Protein AF-A0A661YRQ2-F1 (afdb_monomer_lite)

Foldseek 3Di:
DVVVVVLVVVLVVLVVLLVVLVVLLVVLVVLLVVLCVQLVVCVVVVNNVSNVVSVVVSVVSVVVSVVSVVVSVVSVVVSVVSVVVVVVVVVVVVD

Radius of gyration: 21.27 Å; chains: 1; bounding box: 49×15×61 Å

Secondary structure (DSSP, 8-state):
-HHHHHHHHHHHHHHHHHHHHHHHHHHHHHHHHHHHHHHHHHHHTT-HHHHHHHHHHHHHHHHHHHHHHHHHHHHHHHHHHHHHHHHHHHHHH--

pLDDT: mean 86.78, std 11.4, range [56.53, 98.25]

Structure (mmCIF, N/CA/C/O backbone):
data_AF-A0A661YRQ2-F1
#
_entry.id   AF-A0A661YRQ2-F1
#
loop_
_atom_site.group_PDB
_atom_site.id
_atom_site.type_symbol
_atom_site.label_atom_id
_atom_site.label_alt_id
_atom_site.label_comp_id
_atom_site.label_asym_id
_atom_site.label_entity_id
_atom_site.label_seq_id
_atom_site.pdbx_PDB_ins_code
_atom_site.Cartn_x
_atom_site.Cartn_y
_atom_site.Cartn_z
_atom_site.occupancy
_atom_site.B_iso_or_equiv
_atom_site.auth_seq_id
_atom_site.auth_comp_id
_atom_site.auth_asym_id
_atom_site.auth_atom_id
_atom_site.pdbx_PDB_model_num
ATOM 1 N N . MET A 1 1 ? -13.724 -2.880 36.022 1.00 56.53 1 MET A N 1
ATOM 2 C CA . MET A 1 1 ? -12.481 -2.072 35.931 1.00 56.53 1 MET A CA 1
ATOM 3 C C . MET A 1 1 ? -11.377 -2.769 35.129 1.00 56.53 1 MET A C 1
ATOM 5 O O . MET A 1 1 ? -10.939 -2.200 34.143 1.00 56.53 1 MET A O 1
ATOM 9 N N . LYS A 1 2 ? -10.969 -4.007 35.463 1.00 64.00 2 LYS A N 1
ATOM 10 C CA . LYS A 1 2 ? -9.948 -4.750 34.687 1.00 64.00 2 LYS A CA 1
ATOM 11 C C . LYS A 1 2 ? -10.330 -5.014 33.217 1.00 64.00 2 LYS A C 1
ATOM 13 O O . LYS A 1 2 ? -9.461 -4.959 32.358 1.00 64.00 2 LYS A O 1
ATOM 18 N N . GLU A 1 3 ? -11.606 -5.272 32.925 1.00 65.06 3 GLU A N 1
ATOM 19 C CA . GLU A 1 3 ? -12.079 -5.539 31.553 1.00 65.06 3 GLU A CA 1
ATOM 20 C C . GLU A 1 3 ? -12.089 -4.288 30.666 1.00 65.06 3 GLU A C 1
ATOM 22 O O . GLU A 1 3 ? -11.601 -4.345 29.543 1.00 65.06 3 GLU A O 1
ATOM 27 N N . ALA A 1 4 ? -12.538 -3.147 31.199 1.00 60.00 4 ALA A N 1
ATOM 28 C CA . ALA A 1 4 ? -12.510 -1.863 30.495 1.00 60.00 4 ALA A CA 1
ATOM 29 C C . ALA A 1 4 ? -11.073 -1.431 30.141 1.00 60.00 4 ALA A C 1
ATOM 31 O O . ALA A 1 4 ? -10.801 -1.078 28.999 1.00 60.00 4 ALA A O 1
ATOM 32 N N . ILE A 1 5 ? -10.129 -1.575 31.082 1.00 62.91 5 ILE A N 1
ATOM 33 C CA . ILE A 1 5 ? -8.699 -1.298 30.844 1.00 62.91 5 ILE A CA 1
ATOM 34 C C . ILE A 1 5 ? -8.132 -2.215 29.746 1.00 62.91 5 ILE A C 1
ATOM 36 O O . ILE A 1 5 ? -7.323 -1.788 28.924 1.00 62.91 5 ILE A O 1
ATOM 40 N N . ARG A 1 6 ? -8.558 -3.484 29.700 1.00 64.50 6 ARG A N 1
ATOM 41 C CA . ARG A 1 6 ? -8.096 -4.448 28.690 1.00 64.50 6 ARG A CA 1
ATOM 42 C C . ARG A 1 6 ? -8.648 -4.137 27.295 1.00 64.50 6 ARG A C 1
ATOM 44 O O . ARG A 1 6 ? -7.916 -4.300 26.320 1.00 64.50 6 ARG A O 1
ATOM 51 N N . ALA A 1 7 ? -9.900 -3.689 27.203 1.00 65.81 7 ALA A N 1
ATOM 52 C CA . ALA A 1 7 ? -10.512 -3.238 25.953 1.00 65.81 7 ALA A CA 1
ATOM 53 C C . ALA A 1 7 ? -9.799 -1.989 25.406 1.00 65.81 7 ALA A C 1
ATOM 55 O O . ALA A 1 7 ? -9.360 -1.976 24.256 1.00 65.81 7 ALA A O 1
ATOM 56 N N . GLU A 1 8 ? -9.543 -1.003 26.267 1.00 64.88 8 GLU A N 1
ATOM 57 C CA . GLU A 1 8 ? -8.825 0.223 25.909 1.00 64.88 8 GLU A CA 1
ATOM 58 C C . GLU A 1 8 ? -7.391 -0.062 25.422 1.00 64.88 8 GLU A C 1
ATOM 60 O O . GLU A 1 8 ? -6.966 0.436 24.377 1.00 64.88 8 GLU A O 1
ATOM 65 N N . GLN A 1 9 ? -6.662 -0.955 26.100 1.00 60.97 9 GLN A N 1
ATOM 66 C CA . GLN A 1 9 ? -5.335 -1.402 25.660 1.00 60.97 9 GLN A CA 1
ATOM 67 C C . GLN A 1 9 ? -5.361 -2.081 24.281 1.00 60.97 9 GLN A C 1
ATOM 69 O O . GLN A 1 9 ? -4.467 -1.847 23.464 1.00 60.97 9 GLN A O 1
ATOM 74 N N . GLN A 1 10 ? -6.377 -2.901 23.989 1.00 71.31 10 GLN A N 1
ATOM 75 C CA . GLN A 1 10 ? -6.528 -3.525 22.669 1.00 71.31 10 GLN A CA 1
ATOM 76 C C . GLN A 1 10 ? -6.823 -2.494 21.576 1.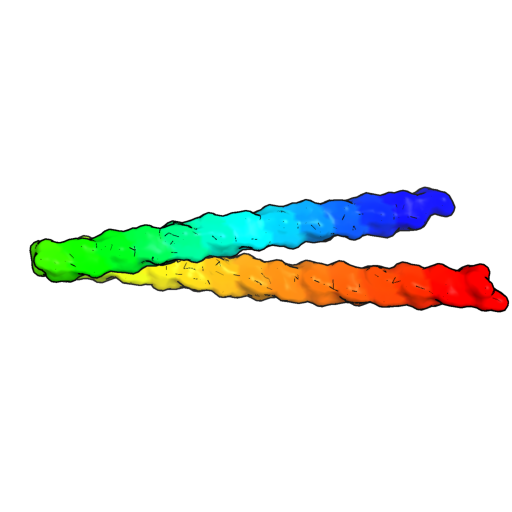00 71.31 10 GLN A C 1
ATOM 78 O O . GLN A 1 10 ? -6.260 -2.591 20.483 1.00 71.31 10 GLN A O 1
ATOM 83 N N . THR A 1 11 ? -7.647 -1.492 21.871 1.00 72.88 11 THR A N 1
ATOM 84 C CA . THR A 1 11 ? -7.935 -0.373 20.967 1.00 72.88 11 THR A CA 1
ATOM 85 C C . THR A 1 11 ? -6.670 0.432 20.655 1.00 72.88 11 THR A C 1
ATOM 87 O O . THR A 1 11 ? -6.383 0.688 19.485 1.00 72.88 11 THR A O 1
ATOM 90 N N . ILE A 1 12 ? -5.830 0.722 21.656 1.00 70.31 12 ILE A N 1
ATOM 91 C CA . ILE A 1 12 ? -4.534 1.400 21.463 1.00 70.31 12 ILE A CA 1
ATOM 92 C C . ILE A 1 12 ? -3.591 0.582 20.565 1.00 70.31 12 ILE A C 1
ATOM 94 O O . ILE A 1 12 ? -2.980 1.132 19.646 1.00 70.31 12 ILE A O 1
ATOM 98 N N . ILE A 1 13 ? -3.475 -0.733 20.788 1.00 72.00 13 ILE A N 1
ATOM 99 C CA . ILE A 1 13 ? -2.630 -1.618 19.962 1.00 72.00 13 ILE A CA 1
ATOM 100 C C . ILE A 1 13 ? -3.122 -1.642 18.509 1.00 72.00 13 ILE A C 1
ATOM 102 O O . ILE A 1 13 ? -2.315 -1.569 17.577 1.00 72.00 13 ILE A O 1
ATOM 106 N N . LYS A 1 14 ? -4.442 -1.709 18.298 1.00 76.50 14 LYS A N 1
ATOM 107 C CA . LYS A 1 14 ? -5.041 -1.679 16.958 1.00 76.50 14 LYS A CA 1
ATOM 108 C C . LYS A 1 14 ? -4.792 -0.346 16.253 1.00 76.50 14 LYS A C 1
ATOM 110 O O . LYS A 1 14 ? -4.397 -0.367 15.091 1.00 76.50 14 LYS A O 1
ATOM 115 N N . ASN A 1 15 ? -4.923 0.780 16.954 1.00 78.50 15 ASN A N 1
ATOM 116 C CA . ASN A 1 15 ? -4.652 2.110 16.399 1.00 78.50 15 ASN A CA 1
ATOM 117 C C . ASN A 1 15 ? -3.187 2.277 15.976 1.00 78.50 15 ASN A C 1
ATOM 119 O O . ASN A 1 15 ? -2.927 2.684 14.848 1.00 78.50 15 ASN A O 1
ATOM 123 N N . ARG A 1 16 ? -2.226 1.865 16.815 1.00 82.88 16 ARG A N 1
ATOM 124 C CA . ARG A 1 16 ? -0.796 1.877 16.441 1.00 82.88 16 ARG A CA 1
ATOM 125 C C . ARG A 1 16 ? -0.501 0.994 15.231 1.00 82.88 16 ARG A C 1
ATOM 127 O O . ARG A 1 16 ? 0.330 1.329 14.396 1.00 82.88 16 ARG A O 1
ATOM 134 N N . THR A 1 17 ? -1.177 -0.149 15.130 1.00 86.12 17 THR A N 1
ATOM 135 C CA . THR A 1 17 ? -1.020 -1.051 13.980 1.00 86.12 17 THR A CA 1
ATOM 136 C C . THR A 1 17 ? -1.559 -0.416 12.696 1.00 86.12 17 THR A C 1
ATOM 138 O O . THR A 1 17 ? -0.930 -0.545 11.649 1.00 86.12 17 THR A O 1
ATOM 141 N N . ILE A 1 18 ? -2.693 0.290 12.773 1.00 86.69 18 ILE A N 1
ATOM 142 C CA . ILE A 1 18 ? -3.269 1.063 11.663 1.00 86.69 18 ILE A CA 1
ATOM 143 C C . ILE A 1 18 ? -2.296 2.153 11.205 1.00 86.69 18 ILE A C 1
ATOM 145 O O . ILE A 1 18 ? -1.958 2.188 10.026 1.00 86.69 18 ILE A O 1
ATOM 149 N N . GLU A 1 19 ? -1.781 2.961 12.132 1.00 88.31 19 GLU A N 1
ATOM 150 C CA . GLU A 1 19 ? -0.821 4.031 11.833 1.00 88.31 19 GLU A CA 1
ATOM 151 C C . GLU A 1 19 ? 0.452 3.483 11.164 1.00 88.31 19 GLU A C 1
ATOM 153 O O . GLU A 1 19 ? 0.909 3.994 10.140 1.00 88.31 19 GLU A O 1
ATOM 158 N N . ASN A 1 20 ? 0.996 2.379 11.682 1.00 91.12 20 ASN A N 1
ATOM 159 C CA . ASN A 1 20 ? 2.151 1.718 11.075 1.00 91.12 20 ASN A CA 1
ATOM 160 C C . ASN A 1 20 ? 1.857 1.227 9.651 1.00 91.12 20 ASN A C 1
ATOM 162 O O . ASN A 1 20 ? 2.698 1.386 8.767 1.00 91.12 20 ASN A O 1
ATOM 166 N N . LEU A 1 21 ? 0.672 0.658 9.407 1.00 89.38 21 LEU A N 1
ATOM 167 C CA . LEU A 1 21 ? 0.269 0.229 8.067 1.00 89.38 21 LEU A CA 1
ATOM 168 C C . LEU A 1 21 ? 0.125 1.411 7.109 1.00 89.38 21 LEU A C 1
ATOM 170 O O . LEU A 1 21 ? 0.583 1.317 5.974 1.00 89.38 21 LEU A O 1
ATOM 174 N N . GLU A 1 22 ? -0.470 2.518 7.546 1.00 90.06 22 GLU A N 1
ATOM 175 C CA . GLU A 1 22 ? -0.587 3.742 6.747 1.00 90.06 22 GLU A CA 1
ATOM 176 C C . GLU A 1 22 ? 0.795 4.293 6.375 1.00 90.06 22 GLU A C 1
ATOM 178 O O . GLU A 1 22 ? 1.049 4.604 5.208 1.00 90.06 22 GLU A O 1
ATOM 183 N N . ASN A 1 23 ? 1.729 4.305 7.328 1.00 94.00 23 ASN A N 1
ATOM 184 C CA . ASN A 1 23 ? 3.118 4.684 7.085 1.00 94.00 23 ASN A CA 1
ATOM 185 C C . ASN A 1 23 ? 3.805 3.758 6.070 1.00 94.00 23 ASN A C 1
ATOM 187 O O . ASN A 1 23 ? 4.425 4.246 5.123 1.00 94.00 23 ASN A O 1
ATOM 191 N N . SER A 1 24 ? 3.667 2.435 6.201 1.00 92.75 24 SER A N 1
ATOM 192 C CA . SER A 1 24 ? 4.232 1.478 5.237 1.00 92.75 24 SER A CA 1
ATOM 193 C C . SER A 1 24 ? 3.611 1.606 3.841 1.00 92.75 24 SER A C 1
ATOM 195 O O . SER A 1 24 ? 4.319 1.514 2.840 1.00 92.75 24 SER A O 1
ATOM 197 N N . ILE A 1 25 ? 2.305 1.869 3.744 1.00 91.69 25 ILE A N 1
ATOM 198 C CA . ILE A 1 25 ? 1.624 2.117 2.464 1.00 91.69 25 ILE A CA 1
ATOM 199 C C . ILE A 1 25 ? 2.176 3.382 1.802 1.00 91.69 25 ILE A C 1
ATOM 201 O O . ILE A 1 25 ? 2.487 3.357 0.609 1.00 91.69 25 ILE A O 1
ATOM 205 N N . ASN A 1 26 ? 2.353 4.461 2.567 1.00 92.56 26 ASN A N 1
ATOM 206 C CA . ASN A 1 26 ? 2.930 5.706 2.064 1.00 92.56 26 ASN A CA 1
ATOM 207 C C . ASN A 1 26 ? 4.374 5.516 1.591 1.00 92.56 26 ASN A C 1
ATOM 209 O O . ASN A 1 26 ? 4.728 5.978 0.506 1.00 92.56 26 ASN A O 1
ATOM 213 N N . GLN A 1 27 ? 5.197 4.789 2.350 1.00 94.56 27 GLN A N 1
ATOM 214 C CA . GLN A 1 27 ? 6.564 4.450 1.944 1.00 94.56 27 GLN A CA 1
ATOM 215 C C . GLN A 1 27 ? 6.583 3.655 0.632 1.00 94.56 27 GLN A C 1
ATOM 217 O O . GLN A 1 27 ? 7.316 4.014 -0.292 1.00 94.56 27 GLN A O 1
ATOM 222 N N . ASN A 1 28 ? 5.722 2.642 0.499 1.00 93.44 28 ASN A N 1
ATOM 223 C CA . ASN A 1 28 ? 5.601 1.864 -0.734 1.00 93.44 28 ASN A CA 1
ATOM 224 C C . ASN A 1 28 ? 5.121 2.721 -1.912 1.00 93.44 28 ASN A C 1
ATOM 226 O O . ASN A 1 28 ? 5.605 2.550 -3.028 1.00 93.44 28 ASN A O 1
ATOM 230 N N . HIS A 1 29 ? 4.212 3.670 -1.686 1.00 90.56 29 HIS A N 1
ATOM 231 C CA . HIS A 1 29 ? 3.767 4.590 -2.731 1.00 90.56 29 HIS A CA 1
ATOM 232 C C . HIS A 1 29 ? 4.906 5.493 -3.229 1.00 90.56 29 HIS A C 1
ATOM 234 O O . HIS A 1 29 ? 5.119 5.604 -4.436 1.00 90.56 29 HIS A O 1
ATOM 240 N N . GLN A 1 30 ? 5.687 6.083 -2.320 1.00 95.81 30 GLN A N 1
ATOM 241 C CA . GLN A 1 30 ? 6.850 6.898 -2.690 1.00 95.81 30 GLN A CA 1
ATOM 242 C C . GLN A 1 30 ? 7.899 6.075 -3.451 1.00 95.81 30 GLN A C 1
ATOM 244 O O . GLN A 1 30 ? 8.431 6.515 -4.473 1.00 95.81 30 GLN A O 1
ATOM 249 N N . GLN A 1 31 ? 8.156 4.846 -3.000 1.00 96.75 31 GLN A N 1
ATOM 250 C CA . GLN A 1 31 ? 9.078 3.928 -3.664 1.00 96.75 31 GLN A CA 1
ATOM 251 C C . GLN A 1 31 ? 8.594 3.535 -5.070 1.00 96.75 31 GLN A C 1
ATOM 253 O O . GLN A 1 31 ? 9.392 3.527 -6.009 1.00 96.75 31 GLN A O 1
ATOM 258 N N . PHE A 1 32 ? 7.295 3.279 -5.232 1.00 96.81 32 PHE A N 1
ATOM 259 C CA . PHE A 1 32 ? 6.667 2.997 -6.522 1.00 96.81 32 PHE A CA 1
ATOM 260 C C . PHE A 1 32 ? 6.861 4.151 -7.514 1.00 96.81 32 PHE A C 1
ATOM 26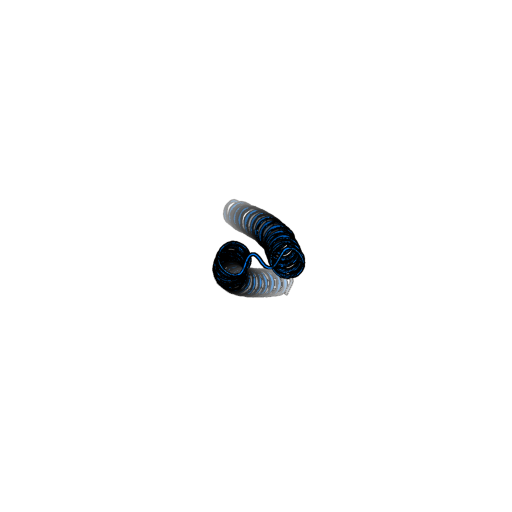2 O O . PHE A 1 32 ? 7.339 3.940 -8.630 1.00 96.81 32 PHE A O 1
ATOM 269 N N . LEU A 1 33 ? 6.568 5.387 -7.095 1.00 96.69 33 LEU A N 1
ATOM 270 C CA . LEU A 1 33 ? 6.766 6.576 -7.930 1.00 96.69 33 LEU A CA 1
ATOM 271 C C . LEU A 1 33 ? 8.236 6.759 -8.321 1.00 96.69 33 LEU A C 1
ATOM 273 O O . LEU A 1 33 ? 8.540 7.044 -9.480 1.00 96.69 33 LEU A O 1
ATOM 277 N N . LYS A 1 34 ? 9.162 6.528 -7.383 1.00 98.00 34 LYS A N 1
ATOM 278 C CA . LYS A 1 34 ? 10.604 6.565 -7.653 1.00 98.00 34 LYS A CA 1
ATOM 279 C C . LYS A 1 34 ? 11.010 5.531 -8.707 1.00 98.00 34 LYS A C 1
ATOM 281 O O . LYS A 1 34 ? 11.766 5.860 -9.619 1.00 98.00 34 LYS A O 1
ATOM 286 N N . GLN A 1 35 ? 10.520 4.295 -8.608 1.00 98.00 35 GLN A N 1
ATOM 287 C CA . GLN A 1 35 ? 10.803 3.235 -9.583 1.00 98.00 35 GLN A CA 1
ATOM 288 C C . GLN A 1 35 ? 10.250 3.578 -10.970 1.00 98.00 35 GLN A C 1
ATOM 290 O O . GLN A 1 35 ? 10.968 3.410 -11.956 1.00 98.00 35 GLN A O 1
ATOM 295 N N . LEU A 1 36 ? 9.040 4.138 -11.062 1.00 97.75 36 LEU A N 1
ATOM 296 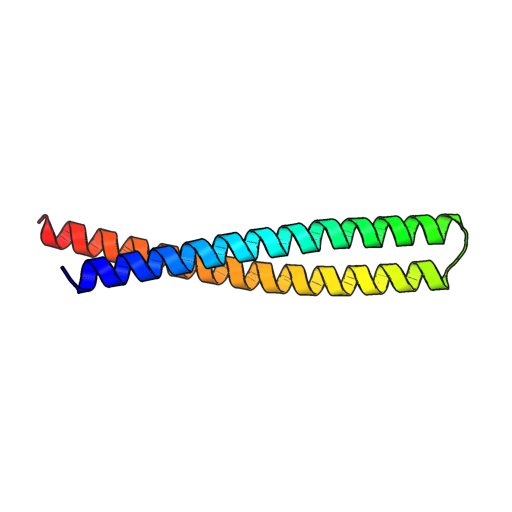C CA . LEU A 1 36 ? 8.502 4.633 -12.333 1.00 97.75 36 LEU A CA 1
ATOM 297 C C . LEU A 1 36 ? 9.353 5.766 -12.918 1.00 97.75 36 LEU A C 1
ATOM 299 O O . LEU A 1 36 ? 9.676 5.732 -14.104 1.00 97.75 36 LEU A O 1
ATOM 303 N N . GLY A 1 37 ? 9.780 6.726 -12.095 1.00 98.00 37 GLY A N 1
ATOM 304 C CA . GLY A 1 37 ? 10.674 7.803 -12.526 1.00 98.00 37 GLY A CA 1
ATOM 305 C C . GLY A 1 37 ? 12.002 7.273 -13.076 1.00 98.00 37 GLY A C 1
ATOM 306 O O . GLY A 1 37 ? 12.454 7.700 -14.138 1.00 98.00 37 GLY A O 1
ATOM 307 N N . MET A 1 38 ? 12.597 6.278 -12.410 1.00 98.25 38 MET A N 1
ATOM 308 C CA . MET A 1 38 ? 13.804 5.610 -12.904 1.00 98.25 38 MET A CA 1
ATOM 309 C C . MET A 1 38 ? 13.545 4.867 -14.217 1.00 98.25 38 MET A C 1
ATOM 311 O O . MET A 1 38 ? 14.358 4.970 -15.131 1.00 98.25 38 MET A O 1
ATOM 315 N N . ALA A 1 39 ? 12.416 4.165 -14.351 1.00 98.19 39 ALA A N 1
ATOM 316 C CA . ALA A 1 39 ? 12.051 3.494 -15.596 1.00 98.19 39 ALA A CA 1
ATOM 317 C C . ALA A 1 39 ? 11.931 4.484 -16.764 1.00 98.19 39 ALA A C 1
ATOM 319 O O . ALA A 1 39 ? 12.522 4.252 -17.816 1.00 98.19 39 ALA A O 1
ATOM 320 N N . ILE A 1 40 ? 11.232 5.606 -16.562 1.00 98.00 40 ILE A N 1
ATOM 321 C CA . ILE A 1 40 ? 11.085 6.678 -17.557 1.00 98.00 40 ILE A CA 1
ATOM 322 C C . ILE A 1 40 ? 12.454 7.230 -17.959 1.00 98.00 40 ILE A C 1
ATOM 324 O O . ILE A 1 40 ? 12.734 7.370 -19.148 1.00 98.00 40 ILE A O 1
ATOM 328 N N . ASN A 1 41 ? 13.338 7.473 -16.989 1.00 98.25 41 ASN A N 1
ATOM 329 C CA . ASN A 1 41 ? 14.689 7.947 -17.276 1.00 98.25 41 ASN A CA 1
ATOM 330 C C . ASN A 1 41 ? 15.483 6.938 -18.130 1.00 98.25 41 ASN A C 1
ATOM 332 O O . ASN A 1 41 ? 16.103 7.299 -19.128 1.00 98.25 41 ASN A O 1
ATOM 336 N N . GLN A 1 42 ? 15.405 5.643 -17.805 1.00 98.25 42 GLN A N 1
ATOM 337 C CA . GLN A 1 42 ? 16.048 4.595 -18.607 1.00 98.25 42 GLN A CA 1
ATOM 338 C C . GLN A 1 42 ? 15.477 4.511 -20.030 1.00 98.25 42 GLN A C 1
ATOM 340 O O . GLN A 1 42 ? 16.237 4.269 -20.967 1.00 98.25 42 GLN A O 1
ATOM 345 N N . ILE A 1 43 ? 14.171 4.745 -20.215 1.00 97.06 43 ILE A N 1
ATOM 346 C CA . ILE A 1 43 ? 13.552 4.852 -21.547 1.00 97.06 43 ILE A CA 1
ATOM 347 C C . ILE A 1 43 ? 14.148 6.037 -22.315 1.00 97.06 43 ILE A C 1
ATOM 349 O O . ILE A 1 43 ? 14.531 5.866 -23.471 1.00 97.06 43 ILE A O 1
ATOM 353 N N . GLY A 1 44 ? 14.286 7.204 -21.675 1.00 97.25 44 GLY A N 1
ATOM 354 C CA . GLY A 1 44 ? 14.919 8.387 -22.271 1.00 97.25 44 GLY A CA 1
ATOM 355 C C . GLY A 1 44 ? 16.364 8.136 -22.716 1.00 97.25 44 GLY A C 1
ATOM 356 O O . GLY A 1 44 ? 16.781 8.609 -23.770 1.00 97.25 44 GLY A O 1
ATOM 357 N N . HIS A 1 45 ? 17.101 7.308 -21.973 1.00 98.06 45 HIS A N 1
ATOM 358 C CA . HIS A 1 45 ? 18.450 6.852 -22.325 1.00 98.06 45 HIS A CA 1
ATOM 359 C C . HIS A 1 45 ? 18.490 5.650 -23.286 1.00 98.06 45 HIS A C 1
ATOM 361 O O . HIS A 1 45 ? 19.556 5.077 -23.500 1.00 98.06 45 HIS A O 1
ATOM 367 N N . GLN A 1 46 ? 17.349 5.228 -23.844 1.00 97.75 46 GLN A N 1
ATOM 368 C CA . GLN A 1 46 ? 17.220 4.054 -24.722 1.00 97.75 46 GLN A CA 1
ATOM 369 C C . GLN A 1 46 ? 17.696 2.733 -24.080 1.00 97.75 46 GLN A C 1
ATOM 371 O O . GLN A 1 46 ? 17.886 1.718 -24.755 1.00 97.75 46 GLN A O 1
ATOM 376 N N . ASN A 1 47 ? 17.828 2.692 -22.752 1.00 98.00 47 ASN A N 1
ATOM 377 C CA . ASN A 1 47 ? 18.205 1.499 -22.009 1.00 98.00 47 ASN A CA 1
ATOM 378 C C . ASN A 1 47 ? 16.969 0.657 -21.680 1.00 98.00 47 ASN A C 1
ATOM 380 O O . ASN A 1 47 ? 16.427 0.675 -20.570 1.00 98.00 47 ASN A O 1
ATOM 384 N N . ARG A 1 48 ? 16.545 -0.150 -22.654 1.00 97.31 48 ARG A N 1
ATOM 385 C CA . ARG A 1 48 ? 15.377 -1.030 -22.519 1.00 97.31 48 ARG A CA 1
ATOM 386 C C . ARG A 1 48 ? 15.481 -1.995 -21.334 1.00 97.31 48 ARG A C 1
ATOM 388 O O . ARG A 1 48 ? 14.487 -2.216 -20.648 1.00 97.31 48 ARG A O 1
ATOM 395 N N . LYS A 1 49 ? 16.658 -2.582 -21.086 1.00 97.62 49 LYS A N 1
ATOM 396 C CA . LYS A 1 49 ? 16.842 -3.546 -19.985 1.00 97.62 49 LYS A CA 1
ATOM 397 C C . LYS A 1 49 ? 16.669 -2.867 -18.626 1.00 97.62 49 LYS A C 1
ATOM 399 O O . LYS A 1 49 ? 15.953 -3.393 -17.779 1.00 97.62 49 LYS A O 1
ATOM 404 N N . GLY A 1 50 ? 17.263 -1.684 -18.449 1.00 97.44 50 GLY A N 1
ATOM 405 C CA . GLY A 1 50 ? 17.099 -0.878 -17.237 1.00 97.44 50 GLY A CA 1
ATOM 406 C C . GLY A 1 50 ? 15.650 -0.444 -17.019 1.00 97.44 50 GLY A C 1
ATOM 407 O O . GLY A 1 50 ? 15.131 -0.558 -15.911 1.00 97.44 50 GLY A O 1
ATOM 408 N N . ALA A 1 51 ? 14.965 -0.021 -18.084 1.00 98.00 51 ALA A N 1
ATOM 409 C CA . ALA A 1 51 ? 13.554 0.346 -18.016 1.00 98.00 51 ALA A CA 1
ATOM 410 C C . ALA A 1 51 ? 12.676 -0.827 -17.555 1.00 98.00 51 ALA A C 1
ATOM 412 O O . ALA A 1 51 ? 11.905 -0.684 -16.608 1.00 98.00 51 ALA A O 1
ATOM 413 N N . ILE A 1 52 ? 12.836 -2.006 -18.170 1.00 98.12 52 ILE A N 1
ATOM 414 C CA . ILE A 1 52 ? 12.090 -3.216 -17.791 1.00 98.12 52 ILE A CA 1
ATOM 415 C C . ILE A 1 52 ? 12.366 -3.591 -16.335 1.00 98.12 52 ILE A C 1
ATOM 417 O O . ILE A 1 52 ? 11.427 -3.894 -15.603 1.00 98.12 52 ILE A O 1
ATOM 421 N N . TYR A 1 53 ? 13.626 -3.534 -15.897 1.00 98.12 53 TYR A N 1
ATOM 422 C CA . TYR A 1 53 ? 13.989 -3.825 -14.513 1.00 98.12 53 TYR A CA 1
ATOM 423 C C . TYR A 1 53 ? 13.196 -2.960 -13.523 1.00 98.12 53 TYR A C 1
ATOM 425 O O . TYR A 1 53 ? 12.544 -3.492 -12.624 1.00 98.12 53 TYR A O 1
ATOM 433 N N . TYR A 1 54 ? 13.184 -1.638 -13.711 1.00 98.25 54 TYR A N 1
ATOM 434 C CA . TYR A 1 54 ? 12.474 -0.741 -12.798 1.00 98.25 54 TYR A CA 1
ATOM 435 C C . TYR A 1 54 ? 10.949 -0.863 -12.888 1.00 98.25 54 TYR A C 1
ATOM 437 O O . TYR A 1 54 ? 10.282 -0.725 -11.865 1.00 98.25 54 TYR A O 1
ATOM 445 N N . LEU A 1 55 ? 10.393 -1.191 -14.059 1.00 97.94 55 LEU A N 1
ATOM 446 C CA . LEU A 1 55 ? 8.960 -1.479 -14.200 1.00 97.94 55 LEU A CA 1
ATOM 447 C C . LEU A 1 55 ? 8.547 -2.746 -13.441 1.00 97.94 55 LEU A C 1
ATOM 449 O O . LEU A 1 55 ? 7.517 -2.747 -12.770 1.00 97.94 55 LEU A O 1
ATOM 453 N N . VAL A 1 56 ? 9.356 -3.808 -13.497 1.00 98.00 56 VAL A N 1
ATOM 454 C CA . VAL A 1 56 ? 9.104 -5.035 -12.723 1.00 98.00 56 VAL A CA 1
ATOM 455 C C . VAL A 1 56 ? 9.150 -4.737 -11.225 1.00 98.00 56 VAL A C 1
ATOM 457 O O . VAL A 1 56 ? 8.268 -5.171 -10.488 1.00 98.00 56 VAL A O 1
ATOM 460 N N . GLN A 1 57 ? 10.131 -3.952 -10.774 1.00 97.62 57 GLN A N 1
ATOM 461 C CA . GLN A 1 57 ? 10.225 -3.531 -9.374 1.00 97.62 57 GLN A CA 1
ATOM 462 C C . GLN A 1 57 ? 9.004 -2.704 -8.939 1.00 97.62 57 GLN A C 1
ATOM 464 O O . GLN A 1 57 ? 8.418 -2.999 -7.899 1.00 97.62 57 GLN A O 1
ATOM 469 N N . ALA A 1 58 ? 8.556 -1.750 -9.764 1.00 96.81 58 ALA A N 1
ATOM 470 C CA . ALA A 1 58 ? 7.334 -0.983 -9.517 1.00 96.81 58 ALA A CA 1
ATOM 471 C C . ALA A 1 58 ? 6.105 -1.895 -9.379 1.00 96.81 58 ALA A C 1
ATOM 473 O O . ALA A 1 58 ? 5.316 -1.750 -8.447 1.00 96.81 58 ALA A O 1
ATOM 474 N N . GLN A 1 59 ? 5.968 -2.898 -10.247 1.00 96.56 59 GLN A N 1
ATOM 475 C CA . GLN A 1 59 ? 4.860 -3.848 -10.172 1.00 96.56 59 GLN A CA 1
ATOM 476 C C . GLN A 1 59 ? 4.879 -4.682 -8.879 1.00 96.56 59 GLN A C 1
ATOM 478 O O . GLN A 1 59 ? 3.820 -4.994 -8.329 1.00 96.56 59 GLN A O 1
ATOM 483 N N . VAL A 1 60 ? 6.060 -5.058 -8.383 1.00 96.38 60 VAL A N 1
ATOM 484 C CA . VAL A 1 60 ? 6.202 -5.764 -7.098 1.00 96.38 60 VAL A CA 1
ATOM 485 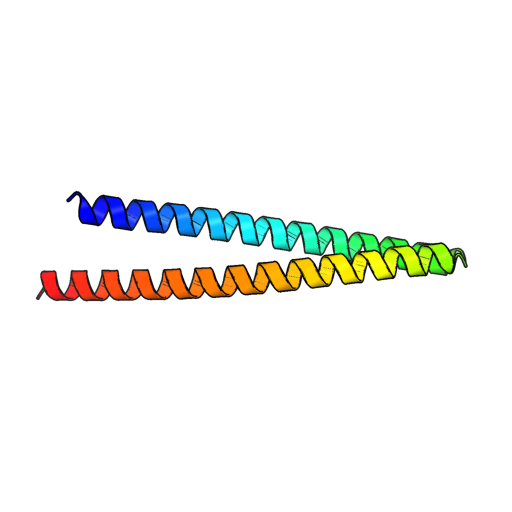C C . VAL A 1 60 ? 5.771 -4.860 -5.942 1.00 96.38 60 VAL A C 1
ATOM 487 O O . VAL A 1 60 ? 4.897 -5.248 -5.167 1.00 96.38 60 VAL A O 1
ATOM 490 N N . THR A 1 61 ? 6.284 -3.630 -5.879 1.00 95.06 61 THR A N 1
ATOM 491 C CA . THR A 1 61 ? 5.923 -2.658 -4.836 1.00 95.06 61 THR A CA 1
ATOM 492 C C . THR A 1 61 ? 4.426 -2.310 -4.858 1.00 95.06 61 THR A C 1
ATOM 494 O O . THR A 1 61 ? 3.798 -2.176 -3.806 1.00 95.06 61 THR A O 1
ATOM 497 N N . GLU A 1 62 ? 3.799 -2.242 -6.036 1.00 93.25 62 GLU A N 1
ATOM 498 C CA . GLU A 1 62 ? 2.349 -2.050 -6.163 1.00 93.25 62 GLU A CA 1
ATOM 499 C C . GLU A 1 62 ? 1.555 -3.220 -5.552 1.00 93.25 62 GLU A C 1
ATOM 501 O O . GLU A 1 62 ? 0.567 -3.006 -4.840 1.00 93.25 62 GLU A O 1
ATOM 506 N N . LYS A 1 63 ? 1.981 -4.467 -5.795 1.00 93.50 63 LYS A N 1
ATOM 507 C CA . LYS A 1 63 ? 1.342 -5.662 -5.216 1.00 93.50 63 LYS A CA 1
ATOM 508 C C . LYS A 1 63 ? 1.450 -5.676 -3.694 1.00 93.50 63 LYS A C 1
ATOM 510 O O . LYS A 1 63 ? 0.459 -5.967 -3.023 1.00 93.50 63 LYS A O 1
ATOM 515 N N . GLU A 1 64 ? 2.614 -5.331 -3.154 1.00 92.50 64 GLU A N 1
ATOM 516 C CA . GLU A 1 64 ? 2.828 -5.219 -1.708 1.00 92.50 64 GLU A CA 1
ATOM 517 C C . GLU A 1 64 ? 1.937 -4.133 -1.096 1.00 92.50 64 GLU A C 1
ATOM 519 O O . GLU A 1 64 ? 1.236 -4.387 -0.117 1.00 92.50 64 GLU A O 1
ATOM 524 N N . SER A 1 65 ? 1.870 -2.951 -1.715 1.00 90.19 65 SER A N 1
ATOM 525 C CA . SER A 1 65 ? 0.981 -1.868 -1.275 1.00 90.19 65 SER A CA 1
ATOM 526 C C . SER A 1 65 ? -0.495 -2.293 -1.267 1.00 90.19 65 SER A C 1
ATOM 528 O O . SER A 1 65 ? -1.205 -2.085 -0.279 1.00 90.19 65 SER A O 1
ATOM 530 N N . LYS A 1 66 ? -0.960 -2.998 -2.310 1.00 90.75 66 LYS A N 1
ATOM 531 C CA . LYS A 1 66 ? -2.323 -3.562 -2.372 1.00 90.75 66 LYS A CA 1
ATOM 532 C C . LYS A 1 66 ? -2.601 -4.550 -1.238 1.00 90.75 66 LYS A C 1
ATOM 534 O O . LYS A 1 66 ? -3.705 -4.552 -0.684 1.00 90.75 66 LYS A O 1
ATOM 539 N N . TYR A 1 67 ? -1.624 -5.383 -0.888 1.00 93.00 67 TYR A N 1
ATOM 540 C CA . TYR A 1 67 ? -1.744 -6.315 0.229 1.00 93.00 67 TYR A CA 1
ATOM 541 C C . TYR A 1 67 ? -1.881 -5.580 1.570 1.00 93.00 67 TYR A C 1
ATOM 543 O O . TYR A 1 67 ? -2.829 -5.848 2.314 1.00 93.00 67 TYR A O 1
ATOM 551 N N . LEU A 1 68 ? -1.013 -4.601 1.839 1.00 90.06 68 LEU A N 1
ATOM 552 C CA . LEU A 1 68 ? -1.075 -3.780 3.054 1.00 90.06 68 LEU A CA 1
ATOM 553 C C . LEU A 1 68 ? -2.400 -3.017 3.157 1.00 90.06 68 LEU A C 1
ATOM 555 O O . LEU A 1 68 ? -3.030 -3.000 4.212 1.00 90.06 68 LEU A O 1
ATOM 559 N N . PHE A 1 69 ? -2.898 -2.468 2.048 1.00 89.94 69 PHE A N 1
ATOM 560 C CA . PHE A 1 69 ? -4.185 -1.774 2.021 1.00 89.94 69 PHE A CA 1
ATOM 561 C C . PHE A 1 69 ? -5.365 -2.698 2.361 1.00 89.94 69 PHE A C 1
ATOM 563 O O . PHE A 1 69 ? -6.314 -2.294 3.038 1.00 89.94 69 PHE A O 1
ATOM 570 N N . LYS A 1 70 ? -5.312 -3.970 1.942 1.00 93.38 70 LYS A N 1
ATOM 571 C CA . LYS A 1 70 ? -6.307 -4.978 2.338 1.00 93.38 70 LYS A CA 1
ATOM 572 C C . LYS A 1 70 ? -6.247 -5.260 3.842 1.00 93.38 70 LYS A C 1
ATOM 574 O O . LYS A 1 70 ? -7.299 -5.364 4.474 1.00 93.38 70 LYS A O 1
ATOM 579 N N . GLN A 1 71 ? -5.048 -5.366 4.416 1.00 89.62 71 GLN A N 1
ATOM 580 C CA . GLN A 1 71 ? -4.874 -5.543 5.861 1.00 89.62 71 GLN A CA 1
ATOM 581 C C . GLN A 1 71 ? -5.407 -4.339 6.647 1.00 89.62 71 GLN A C 1
ATOM 583 O O . GLN A 1 71 ? -6.181 -4.527 7.586 1.00 89.62 71 GLN A O 1
ATOM 588 N N . LEU A 1 72 ? -5.081 -3.120 6.206 1.00 89.12 72 LEU A N 1
ATOM 589 C CA . LEU A 1 72 ? -5.567 -1.872 6.794 1.00 89.12 72 LEU A CA 1
ATOM 590 C C . LEU A 1 72 ? -7.099 -1.831 6.828 1.00 89.12 72 LEU A C 1
ATOM 592 O O . LEU A 1 72 ? -7.692 -1.645 7.889 1.00 89.12 72 LEU A O 1
ATOM 596 N N . LYS A 1 73 ? -7.755 -2.112 5.694 1.00 89.06 73 LYS A N 1
ATOM 597 C CA . LYS A 1 73 ? -9.224 -2.173 5.611 1.00 89.06 73 LYS A CA 1
ATOM 598 C C . LYS A 1 73 ? -9.834 -3.189 6.573 1.00 89.06 73 LYS A C 1
ATOM 600 O O . LYS A 1 73 ? -10.891 -2.934 7.149 1.00 89.06 73 LYS A O 1
ATOM 605 N N . ASN A 1 74 ? -9.207 -4.352 6.732 1.00 88.44 74 ASN A N 1
ATOM 606 C CA . ASN A 1 74 ? -9.696 -5.373 7.655 1.00 88.44 74 ASN A CA 1
ATOM 607 C C . ASN A 1 74 ? -9.580 -4.914 9.113 1.00 88.44 74 ASN A C 1
ATOM 609 O O . ASN A 1 74 ? -10.534 -5.079 9.871 1.00 88.44 74 ASN A O 1
ATOM 613 N N . LEU A 1 75 ? -8.461 -4.295 9.493 1.00 86.25 75 LEU A N 1
ATOM 614 C CA . LEU A 1 75 ? -8.271 -3.758 10.842 1.00 86.25 75 LEU A CA 1
ATOM 615 C C . LEU A 1 75 ? -9.231 -2.610 11.148 1.00 86.25 75 LEU A C 1
ATOM 617 O O . LEU A 1 75 ? -9.854 -2.619 12.206 1.00 86.25 75 LEU A O 1
ATOM 621 N N . GLN A 1 76 ? -9.430 -1.680 10.212 1.00 83.25 76 GLN A N 1
ATOM 622 C CA . GLN A 1 76 ? -10.406 -0.595 10.359 1.00 83.25 76 GLN A CA 1
ATOM 623 C C . GLN A 1 76 ? -11.829 -1.137 10.576 1.00 83.25 76 GLN A C 1
ATOM 625 O O . GLN A 1 76 ? -12.553 -0.650 11.443 1.00 83.25 76 GLN A O 1
ATOM 630 N N . LYS A 1 77 ? -12.226 -2.200 9.857 1.00 86.56 77 LYS A N 1
ATOM 631 C CA . LYS A 1 77 ? -13.518 -2.875 10.080 1.00 86.56 77 LYS A CA 1
ATOM 632 C C . LYS A 1 77 ? -13.617 -3.516 11.464 1.00 86.56 77 LYS A C 1
ATOM 634 O O . LYS A 1 77 ? -14.644 -3.371 12.121 1.00 86.56 77 LYS A O 1
ATOM 639 N N . GLN A 1 78 ? -12.573 -4.219 11.903 1.00 82.62 78 GLN A N 1
ATOM 640 C CA . GLN A 1 78 ? -12.540 -4.835 13.232 1.00 82.62 78 GLN A CA 1
ATOM 641 C C . GLN A 1 78 ? -12.600 -3.788 14.346 1.00 82.62 78 GLN A C 1
ATOM 643 O O . GLN A 1 78 ? -13.244 -4.023 15.364 1.00 82.62 78 GLN A O 1
ATOM 648 N N . LEU A 1 79 ? -11.932 -2.647 14.164 1.00 83.00 79 LEU A N 1
ATOM 649 C CA . LEU A 1 79 ? -11.973 -1.539 15.111 1.00 83.00 79 LEU A CA 1
ATOM 650 C C . LEU A 1 79 ? -13.388 -0.959 15.199 1.00 83.00 79 LEU A C 1
ATOM 652 O O . LEU A 1 79 ? -13.934 -0.873 16.289 1.00 83.00 79 LEU A O 1
ATOM 656 N N . LEU A 1 80 ? -14.025 -0.681 14.057 1.00 83.19 80 LEU A N 1
ATOM 657 C CA . LEU A 1 80 ? -15.403 -0.185 14.018 1.00 83.19 80 LEU A CA 1
ATOM 658 C C . LEU A 1 80 ? -16.391 -1.131 14.720 1.00 83.19 80 LEU A C 1
ATOM 660 O O . LEU A 1 80 ? -17.297 -0.673 15.411 1.00 83.19 80 LEU A O 1
ATOM 664 N N . GLN A 1 81 ? -16.233 -2.446 14.540 1.00 82.81 81 GLN A N 1
ATOM 665 C CA . GLN A 1 81 ? -17.064 -3.445 15.219 1.00 82.81 81 GLN A CA 1
ATOM 666 C C . GLN A 1 81 ? -16.874 -3.420 16.737 1.00 82.81 81 GLN A C 1
ATOM 668 O O . GLN A 1 81 ? -17.868 -3.455 17.460 1.00 82.81 81 GLN A O 1
ATOM 673 N N . LEU A 1 82 ? -15.629 -3.322 17.215 1.00 79.94 82 LEU A N 1
ATOM 674 C CA . LEU A 1 82 ? -15.354 -3.187 18.646 1.00 79.94 82 LEU A CA 1
ATOM 675 C C . LEU A 1 82 ? -15.973 -1.910 19.213 1.00 79.94 82 LEU A C 1
ATOM 677 O O . LEU A 1 82 ? -16.706 -1.987 20.191 1.00 79.94 82 LEU A O 1
ATOM 681 N N . THR A 1 83 ? -15.759 -0.767 18.560 1.00 79.06 83 THR A N 1
ATOM 682 C CA . THR A 1 83 ? -16.303 0.518 19.018 1.00 79.06 83 THR A CA 1
ATOM 683 C C . THR A 1 83 ? -17.831 0.498 19.083 1.00 79.06 83 THR A C 1
ATOM 685 O O . THR A 1 83 ? -18.417 1.012 20.030 1.00 79.06 83 THR A O 1
ATOM 688 N N . ARG A 1 84 ? -18.507 -0.135 18.113 1.00 80.44 84 ARG A N 1
ATOM 689 C CA . ARG A 1 84 ? -19.970 -0.315 18.162 1.00 80.44 84 ARG A CA 1
ATOM 690 C C . ARG A 1 84 ? -20.409 -1.164 19.356 1.00 80.44 84 ARG A C 1
ATOM 692 O O . ARG A 1 84 ? -21.337 -0.770 20.053 1.00 80.44 84 ARG A O 1
ATOM 699 N N . ALA A 1 85 ? -19.731 -2.283 19.608 1.00 77.19 85 ALA A N 1
ATOM 700 C CA . ALA A 1 85 ? -20.036 -3.151 20.744 1.00 77.19 85 ALA A CA 1
ATOM 701 C C . ALA A 1 85 ? -19.806 -2.446 22.095 1.00 77.19 85 ALA A C 1
ATOM 703 O O . ALA A 1 85 ? -20.601 -2.613 23.019 1.00 77.19 85 ALA A O 1
ATOM 704 N N . GLU A 1 86 ? -18.759 -1.623 22.203 1.00 75.38 86 GLU A N 1
ATOM 705 C CA . GLU A 1 86 ? -18.487 -0.796 23.386 1.00 75.38 86 GLU A CA 1
ATOM 706 C C . GLU A 1 86 ? -19.604 0.232 23.627 1.00 75.38 86 GLU A C 1
ATOM 708 O O . GLU A 1 86 ? -20.094 0.348 24.750 1.00 75.38 86 GLU A O 1
ATOM 713 N N . ILE A 1 87 ? -20.066 0.925 22.579 1.00 77.38 87 ILE A N 1
ATOM 714 C CA . ILE A 1 87 ? -21.181 1.885 22.668 1.00 77.38 87 ILE A CA 1
ATOM 715 C C . ILE A 1 87 ? -22.475 1.193 23.116 1.00 77.38 87 ILE A C 1
ATOM 717 O O . ILE A 1 87 ? -23.171 1.694 23.998 1.00 77.38 87 ILE A O 1
ATOM 721 N N . GLU A 1 88 ? -22.805 0.035 22.541 1.00 84.50 88 GLU A N 1
ATOM 722 C CA . GLU A 1 88 ? -23.994 -0.733 22.933 1.00 84.50 88 GLU A CA 1
ATOM 723 C C . GLU A 1 88 ? -23.944 -1.177 24.398 1.00 84.50 88 GLU A C 1
ATOM 725 O O . GLU A 1 88 ? -24.962 -1.135 25.090 1.00 84.50 88 GLU A O 1
ATOM 730 N N . LEU A 1 89 ? -22.768 -1.584 24.885 1.00 82.12 89 LEU A N 1
ATOM 731 C CA . LEU A 1 89 ? -22.576 -1.953 26.284 1.00 82.12 89 LEU A CA 1
ATOM 732 C C . LEU A 1 89 ? -22.797 -0.753 27.212 1.00 82.12 89 LEU A C 1
ATOM 734 O O . LEU A 1 89 ? -23.506 -0.882 28.206 1.00 82.12 89 LEU A O 1
ATOM 738 N N . ILE A 1 90 ? -22.239 0.413 26.874 1.00 76.00 90 ILE A N 1
ATOM 739 C CA . ILE A 1 90 ? -22.426 1.651 27.645 1.00 76.00 90 ILE A CA 1
ATOM 740 C C . ILE A 1 90 ? -23.909 2.027 27.704 1.00 76.00 90 ILE A C 1
ATOM 742 O O . ILE A 1 90 ? -24.426 2.290 28.788 1.00 76.00 90 ILE A O 1
ATOM 746 N N . ASN A 1 91 ? -24.612 1.981 26.571 1.00 78.44 91 ASN A N 1
ATOM 747 C CA . ASN A 1 91 ? -26.040 2.298 26.514 1.00 78.44 91 ASN A CA 1
ATOM 748 C C . ASN A 1 91 ? -26.888 1.355 27.379 1.00 78.44 91 ASN A C 1
ATOM 750 O O . ASN A 1 91 ? -27.859 1.801 27.976 1.00 78.44 91 ASN A O 1
ATOM 754 N N . LYS A 1 92 ? -26.518 0.071 27.480 1.00 80.00 92 LYS A N 1
ATOM 755 C CA . LYS A 1 92 ? -27.194 -0.892 28.367 1.00 80.00 92 LYS A CA 1
ATOM 756 C C . LYS A 1 92 ? -26.937 -0.639 29.849 1.00 80.00 92 LYS A C 1
ATOM 758 O O . LYS A 1 92 ? -27.774 -1.003 30.658 1.00 80.00 92 LYS A O 1
ATOM 763 N N . ILE A 1 93 ? -25.777 -0.089 30.206 1.00 79.94 93 ILE A N 1
ATOM 764 C CA . ILE A 1 93 ? -25.436 0.242 31.599 1.00 79.94 93 ILE A CA 1
ATOM 765 C C . ILE A 1 93 ? -26.105 1.558 32.026 1.00 79.94 93 ILE A C 1
ATOM 767 O O . ILE A 1 93 ? -26.403 1.740 33.201 1.00 79.94 93 ILE A O 1
ATOM 771 N N . ALA A 1 94 ? -26.312 2.479 31.084 1.00 70.88 94 ALA A N 1
ATOM 772 C CA . ALA A 1 94 ? -26.935 3.778 31.327 1.00 70.88 94 ALA A CA 1
ATOM 773 C C . ALA A 1 94 ? -28.480 3.762 31.302 1.00 70.88 94 ALA A C 1
ATOM 775 O O . ALA A 1 94 ? -29.082 4.794 31.601 1.00 70.88 94 ALA A O 1
ATOM 776 N N . ALA A 1 95 ? -29.099 2.637 30.924 1.00 62.19 95 ALA A N 1
ATOM 777 C CA . ALA A 1 95 ? -30.548 2.410 30.890 1.00 62.19 95 ALA A CA 1
ATOM 778 C C . ALA A 1 95 ? -31.018 1.641 32.132 1.00 62.19 95 ALA A C 1
ATOM 780 O O . ALA A 1 95 ? -32.127 1.954 32.618 1.00 62.19 95 ALA A O 1
#

Sequence (95 aa):
MKEAIRAEQQTIIKNRTIENLENSINQNHQQFLKQLGMAINQIGHQNRKGAIYYLVQAQVTEKESKYLFKQLKNLQKQLLQLTRAEIELINKIAA

=== Feature glossary ===
The record interleaves many kinds of information about one protein. Here is each kind framed as the question it answers.

Q: Are the domains correctly placed relative to each other?
A: Predicted aligned error is AlphaFold's pairwise confidence. Unlike pLDDT (per-residue), PAE is per-residue-pair and captures whether two parts of the structure are correctly placed relative to each other. Units are ångströms of expected positional error.

Q: Which residues are in helices, strands, or loops?
A: Eight-state secondary structure (DSSP): H is the canonical α-helix, G the tighter 3₁₀-helix, I the wider π-helix; E/B are β-structure, T and S are turns and bends, and '-' is everything else. DSSP derives these from the pattern of main-chain N–H···O=C hydrogen bonds, not from the sequence.

Q: What if only a Cα trace is available?
A: P-SEA three-state annotation labels each residue as helix, strand, or coil based purely on the geometry of the Cα trace. It serves as a fallback when the full backbone (and thus DSSP) is unavailable.

Q: What are the backbone torsion angles?
A: φ (phi) and ψ (psi) are the two rotatable backbone dihedrals per residue: φ is the C(i-1)–N–Cα–C torsion, ψ is the N–Cα–C–N(i+1) torsion, both in degrees on (−180°, 180°]. α-helical residues cluster near (−60°, −45°); β-strand residues near (−120°, +130°). A Ramachandran plot is simply a scatter of (φ, ψ) for every residue.

Q: What known structures does this most resemble?
A: Structural nearest neighbors (via Foldseek easy-search vs the PDB). Reported per hit: target PDB id, E-value, and alignment TM-score. A TM-score above ~0.5 is the conventional threshold for 'same fold'.

Q: What family and function is it annotated with?
A: Database cross-references. InterPro integrates a dozen domain/family signature databases into unified entries with residue-range hits. GO terms attach function/process/location labels with evidence codes. CATH codes position the fold in a four-level structural tax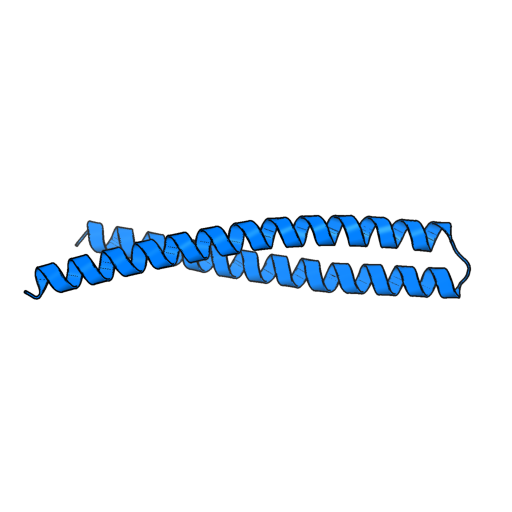onomy. Organism is the NCBI-taxonomy species name.

Q: Which residues are buried vs exposed?
A: Solvent accessibility: the surface area of each residue that a 1.4 Å water probe can touch, in Å². When only backbone atoms are present the absolute values are lower than full-atom SASA (side chains contribute most of the area) and are flagged as backbone-only.

Q: What do the diagnostic plots show?
A: Three diagnostic plots accompany the record. The Cα contact map visualizes the tertiary structure as a 2D adjacency matrix (8 Å cutoff, sequence-local contacts suppressed). The Ramachandran plot shows the distribution of backbone (φ, ψ) torsions, with points in the α and β b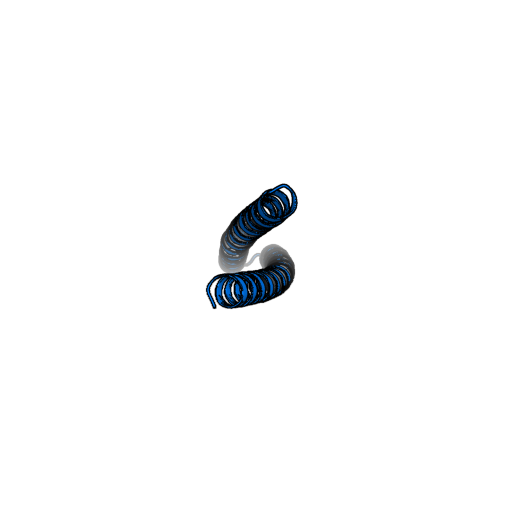asins reflecting secondary structure content. The PAE plot shows AlphaFold's inter-residue confidence as a color matrix.

Q: What is the amino-acid chain?
A: The amino-acid sequence is the protein's primary structure: the linear order of residues from the N-terminus to the C-terminus, written in one-letter code. Everything else here — the 3D coordinates, the secondary structure, the domain annotations — is ultimately a consequence of this string.

Q: What do the rendered images show?
A: The six renders are orthographic views along the three Cartesian axes in both directions. Representation (cartoon, sticks, or surface) and color scheme (sequence-rainbow or by-chain) vary across proteins so the training set covers all the common visualization conventions.

Q: Where is each backbone atom in 3D?
A: The mmCIF table is the protein's shape written out atom by atom. For each backbone N, Cα, C, and carbonyl O, it records an (x, y, z) coordinate triple in Å plus the residue type, chain letter, and residue number.

Q: How mobile is each atom in the crystal?
A: For experimental (PDB) structures, the B-factor (temperature factor) quantifies the positional spread of each atom in the crystal — a combination of thermal vibration and static disorder — in units of Å². High B-factors mark flexible loops or poorly resolved regions; low B-factors mark the rigid, well-ordered core.

Q: How big and how compact is the whole molecule?
A: Three whole-structure scalars: the radius of gyration (RMS distance of Cα from centroid, in Å), the count of Cα–Cα contacts (pairs closer than 8 Å and separated by more than four residues in sequence — i.e. tertiary, not local, contacts), and the bounding-box dimensions. Together they distinguish compact globular folds from extended fibres or disordered chains.

Q: What does the local fold look like, residue by residue?
A: A 3Di character summarizes, for each residue, the relative orientation of the Cα frame of its nearest spatial neighbor. Because it encodes fold topology rather than chemistry, 3Di alignments detect remote structural similarity that sequence alignment misses.

Q: How confident is the AlphaFold model at each residue?
A: For AlphaFold models, the B-factor field carries pLDDT — the model's own estimate of local accuracy on a 0–100 scale. Regions with pLDDT<50 should be treated as essentially unmodeled; they often correspond to intrinsically disordered segments.